Protein AF-A0A7V4G9Z2-F1 (afdb_monomer_lite)

Foldseek 3Di:
DDDDPVLVVVLVVVLVVLLVVLLVPADECCVVVHDDDDDPDQKDWPLVVQVDDDDDPDDDDDDDDDRDRDTDIDGDDDDDDDDDDDPVCSVVVVSVVCSVVSSVVSNCVNHPPD

Structure (mmCIF, N/CA/C/O backbone):
data_AF-A0A7V4G9Z2-F1
#
_entry.id   AF-A0A7V4G9Z2-F1
#
loop_
_atom_site.group_PDB
_atom_site.id
_atom_site.type_symbol
_atom_site.label_atom_id
_atom_site.label_alt_id
_atom_site.label_comp_id
_atom_site.label_asym_id
_atom_site.label_entity_id
_atom_site.label_seq_id
_atom_site.pdbx_PDB_ins_code
_atom_site.Cartn_x
_atom_site.Cartn_y
_atom_site.Cartn_z
_atom_site.occupancy
_atom_site.B_iso_or_equiv
_atom_site.auth_seq_id
_atom_site.auth_comp_id
_atom_site.auth_asym_id
_atom_site.auth_atom_id
_atom_site.pdbx_PDB_model_num
ATOM 1 N N . MET A 1 1 ? -19.584 -0.500 24.344 1.00 76.62 1 MET A N 1
ATOM 2 C CA . MET A 1 1 ? -18.905 0.794 24.124 1.00 76.62 1 MET A CA 1
ATOM 3 C C . MET A 1 1 ? -19.900 1.870 23.669 1.00 76.62 1 MET A C 1
ATOM 5 O O . MET A 1 1 ? -20.828 1.558 22.927 1.00 76.62 1 MET A O 1
ATOM 9 N N . ILE A 1 2 ? -19.740 3.131 24.101 1.00 83.19 2 ILE A N 1
ATOM 10 C CA . ILE A 1 2 ? -20.503 4.264 23.537 1.00 83.19 2 ILE A CA 1
ATOM 11 C C . ILE A 1 2 ? -19.888 4.624 22.183 1.00 83.19 2 ILE A C 1
ATOM 13 O O . ILE A 1 2 ? -18.708 4.955 22.115 1.00 83.19 2 ILE A O 1
ATOM 17 N N . ILE A 1 3 ? -20.690 4.596 21.119 1.00 85.75 3 ILE A N 1
ATOM 18 C CA . ILE A 1 3 ? -20.240 5.011 19.788 1.00 85.75 3 ILE A CA 1
ATOM 19 C C . ILE A 1 3 ? -20.247 6.538 19.738 1.00 85.75 3 ILE A C 1
ATOM 21 O O . ILE A 1 3 ? -21.305 7.166 19.714 1.00 85.75 3 ILE A O 1
ATOM 25 N N . ASN A 1 4 ? -19.058 7.130 19.753 1.00 91.12 4 ASN A N 1
ATOM 26 C CA . ASN A 1 4 ? -18.842 8.562 19.603 1.00 91.12 4 ASN A CA 1
ATOM 27 C C . ASN A 1 4 ? -17.624 8.810 18.696 1.00 91.12 4 ASN A C 1
ATOM 29 O O . ASN A 1 4 ? -16.910 7.877 18.331 1.00 91.12 4 ASN A O 1
ATOM 33 N N . ALA A 1 5 ? -17.393 10.070 18.325 1.00 90.69 5 ALA A N 1
ATOM 34 C CA . ALA A 1 5 ? -16.311 10.427 17.409 1.00 90.69 5 ALA A CA 1
ATOM 35 C C . ALA A 1 5 ? -14.915 10.037 17.933 1.00 90.69 5 ALA A C 1
ATOM 37 O O . ALA A 1 5 ? -14.074 9.623 17.143 1.00 90.69 5 ALA A O 1
ATOM 38 N N . ALA A 1 6 ? -14.682 10.127 19.247 1.00 91.75 6 ALA A N 1
ATOM 39 C CA . ALA A 1 6 ? -13.404 9.747 19.849 1.00 91.75 6 ALA A CA 1
ATOM 40 C C . ALA A 1 6 ? -13.170 8.232 19.752 1.00 91.75 6 ALA A C 1
ATOM 42 O O . ALA A 1 6 ? -12.141 7.799 19.253 1.00 91.75 6 ALA A O 1
ATOM 43 N N . ALA A 1 7 ? -14.171 7.428 20.113 1.00 88.75 7 ALA A N 1
ATOM 44 C CA . ALA A 1 7 ? -14.082 5.975 20.066 1.00 88.75 7 ALA A CA 1
ATOM 45 C C . ALA A 1 7 ? -13.890 5.440 18.634 1.00 88.75 7 ALA A C 1
ATOM 47 O O . ALA A 1 7 ? -13.144 4.489 18.422 1.00 88.75 7 ALA A O 1
ATOM 48 N N . LEU A 1 8 ? -14.523 6.067 17.635 1.00 90.06 8 LEU A N 1
ATOM 49 C CA . LEU A 1 8 ? -14.298 5.724 16.227 1.00 90.06 8 LEU A CA 1
ATOM 50 C C . LEU A 1 8 ? -12.879 6.086 15.761 1.00 90.06 8 LEU A C 1
ATOM 52 O O . LEU A 1 8 ? -12.284 5.332 14.993 1.00 90.0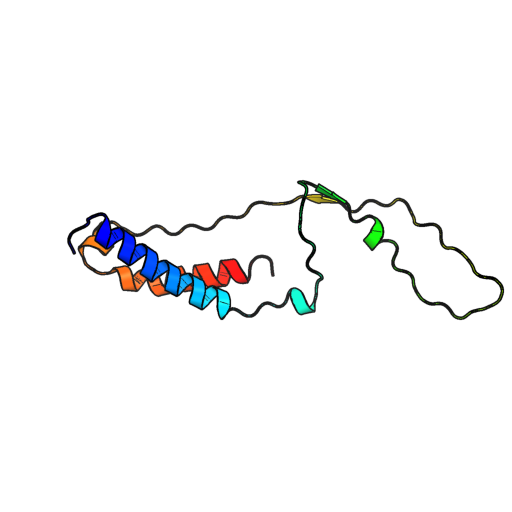6 8 LEU A O 1
ATOM 56 N N . ALA A 1 9 ? -12.327 7.210 16.229 1.00 92.00 9 ALA A N 1
ATOM 57 C CA . ALA A 1 9 ? -10.951 7.592 15.924 1.00 92.00 9 ALA A CA 1
ATOM 58 C C . ALA A 1 9 ? -9.942 6.613 16.545 1.00 92.00 9 ALA A C 1
ATOM 60 O O . ALA A 1 9 ? -9.007 6.196 15.864 1.00 92.00 9 ALA A O 1
ATOM 61 N N . ASP A 1 10 ? -10.163 6.190 17.790 1.00 91.44 10 ASP A N 1
ATOM 62 C CA . ASP A 1 10 ? -9.299 5.223 18.474 1.00 91.44 10 ASP A CA 1
ATOM 63 C C . ASP A 1 10 ? -9.317 3.856 17.774 1.00 91.44 10 ASP A C 1
ATOM 65 O O . ASP A 1 10 ? -8.261 3.267 17.535 1.00 91.44 10 ASP A O 1
ATOM 69 N N . ILE A 1 11 ? -10.501 3.383 17.363 1.00 90.62 11 ILE A N 1
ATOM 70 C CA . ILE A 1 11 ? -10.644 2.157 16.562 1.00 90.62 11 ILE A CA 1
ATOM 71 C C . ILE A 1 11 ? -9.885 2.279 15.241 1.00 90.62 11 ILE A C 1
ATOM 73 O O . ILE A 1 11 ? -9.141 1.370 14.878 1.00 90.62 11 ILE A O 1
ATOM 77 N N . TYR A 1 12 ? -10.041 3.399 14.532 1.00 91.38 12 TYR A N 1
ATOM 78 C CA . TYR A 1 12 ? -9.336 3.630 13.274 1.00 91.38 12 TYR A CA 1
ATOM 79 C C . TYR A 1 12 ? -7.817 3.591 13.463 1.00 91.38 12 TYR A C 1
ATOM 81 O O . TYR A 1 12 ? -7.123 2.925 12.699 1.00 91.38 12 TYR A O 1
ATOM 89 N N . VAL A 1 13 ? -7.294 4.255 14.498 1.00 94.31 13 VAL A N 1
ATOM 90 C CA . VAL A 1 13 ? -5.862 4.218 14.820 1.00 94.31 13 VAL A CA 1
ATOM 91 C C . VAL A 1 13 ? -5.421 2.787 15.125 1.00 94.31 13 VAL A C 1
ATOM 93 O O . VAL A 1 13 ? -4.422 2.338 14.566 1.00 94.31 13 VAL A O 1
ATOM 96 N N . GLY A 1 14 ? -6.184 2.046 15.933 1.00 92.38 14 GLY A N 1
ATOM 97 C CA . GLY A 1 14 ? -5.903 0.647 16.256 1.00 92.38 14 GLY A CA 1
ATOM 98 C C . GLY A 1 14 ? -5.827 -0.241 15.012 1.00 92.38 14 GLY A C 1
ATOM 99 O O . GLY A 1 14 ? -4.809 -0.892 14.772 1.00 92.38 14 GLY A O 1
ATOM 100 N N . LEU A 1 15 ? -6.852 -0.216 14.161 1.00 92.44 15 LEU A N 1
ATOM 101 C CA . LEU A 1 15 ? -6.864 -1.002 12.924 1.00 92.44 15 LEU A CA 1
ATOM 102 C C . LEU A 1 15 ? -5.755 -0.559 11.959 1.00 92.44 15 LEU A C 1
ATOM 104 O O . LEU A 1 15 ? -5.078 -1.403 11.378 1.00 92.44 15 LEU A O 1
ATOM 108 N N . ASN A 1 16 ? -5.485 0.743 11.850 1.00 93.88 16 ASN A N 1
ATOM 109 C CA . ASN A 1 16 ? -4.396 1.255 11.021 1.00 93.88 16 ASN A CA 1
ATOM 110 C C . ASN A 1 16 ? -3.019 0.780 11.518 1.00 93.88 16 ASN A C 1
ATOM 112 O O . ASN A 1 16 ? -2.137 0.490 10.711 1.00 93.88 16 ASN A O 1
ATOM 116 N N . THR A 1 17 ? -2.807 0.657 12.832 1.00 95.69 17 THR A N 1
ATOM 117 C CA . THR A 1 17 ? -1.552 0.084 13.351 1.00 95.69 17 THR A CA 1
ATOM 118 C C . THR A 1 17 ? -1.392 -1.387 12.982 1.00 95.69 17 THR A C 1
ATOM 120 O O . THR A 1 17 ? -0.308 -1.775 12.554 1.00 95.69 17 THR A O 1
ATOM 123 N N . VAL A 1 18 ? -2.467 -2.181 13.061 1.00 94.50 18 VAL A N 1
ATOM 124 C CA . VAL A 1 18 ? -2.463 -3.590 12.635 1.00 94.50 18 VAL A CA 1
ATOM 125 C C . VAL A 1 18 ? -2.166 -3.704 11.138 1.00 94.50 18 VAL A C 1
ATOM 127 O O . VAL A 1 18 ? -1.290 -4.473 10.750 1.00 94.50 18 VAL A O 1
ATOM 130 N N . PHE A 1 19 ? -2.823 -2.885 10.311 1.00 95.56 19 PHE A N 1
ATOM 131 C CA . PHE A 1 19 ? -2.597 -2.843 8.864 1.00 95.56 19 PHE A CA 1
ATOM 132 C C . PHE A 1 19 ? -1.132 -2.545 8.523 1.00 95.56 19 PHE A C 1
ATOM 134 O O . PHE A 1 19 ? -0.501 -3.289 7.778 1.00 95.56 19 PHE A O 1
ATOM 141 N N . ASN A 1 20 ? -0.570 -1.472 9.090 1.00 95.62 20 ASN A N 1
A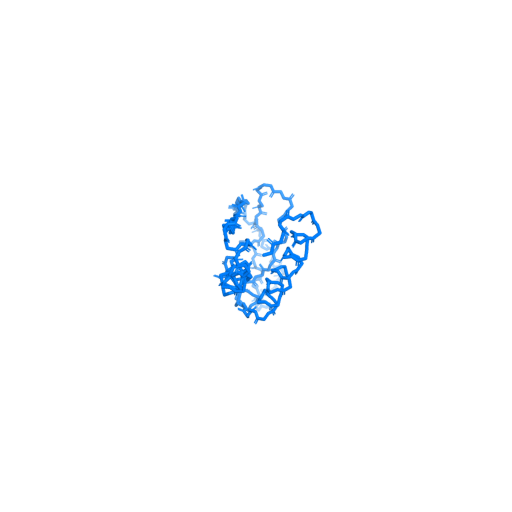TOM 142 C CA . ASN A 1 20 ? 0.806 -1.069 8.792 1.00 95.62 20 ASN A CA 1
ATOM 143 C C . ASN A 1 20 ? 1.831 -2.091 9.292 1.00 95.62 20 ASN A C 1
ATOM 145 O O . ASN A 1 20 ? 2.861 -2.278 8.646 1.00 95.62 20 ASN A O 1
ATOM 149 N N . ALA A 1 21 ? 1.562 -2.751 10.422 1.00 95.94 21 ALA A N 1
ATOM 150 C CA . ALA A 1 21 ? 2.431 -3.800 10.939 1.00 95.94 21 ALA A CA 1
ATOM 151 C C . ALA A 1 21 ? 2.483 -4.999 9.979 1.00 95.94 21 ALA A C 1
ATOM 153 O O . ALA A 1 21 ? 3.574 -5.454 9.639 1.00 95.94 21 ALA A O 1
ATOM 154 N N . ALA A 1 22 ? 1.324 -5.454 9.495 1.00 94.44 22 ALA A N 1
ATOM 155 C CA . ALA A 1 22 ? 1.236 -6.528 8.510 1.00 94.44 22 ALA A CA 1
ATOM 156 C C . ALA A 1 22 ? 1.915 -6.135 7.188 1.00 94.44 22 ALA A C 1
ATOM 158 O O . ALA A 1 22 ? 2.820 -6.827 6.734 1.00 94.44 22 ALA A O 1
ATOM 159 N N . PHE A 1 23 ? 1.591 -4.956 6.648 1.00 95.12 23 PHE A N 1
ATOM 160 C CA . PHE A 1 23 ? 2.168 -4.439 5.402 1.00 95.12 23 PHE A CA 1
ATOM 161 C C . PHE A 1 23 ? 3.705 -4.373 5.420 1.00 95.12 23 PHE A C 1
ATOM 163 O O . PHE A 1 23 ? 4.358 -4.618 4.407 1.00 95.12 23 PHE A O 1
ATOM 170 N N . GLN A 1 24 ? 4.307 -4.016 6.558 1.00 94.81 24 GLN A N 1
ATOM 171 C CA . GLN A 1 24 ? 5.766 -3.962 6.697 1.00 94.81 24 GLN A CA 1
ATOM 172 C C . GLN A 1 24 ? 6.405 -5.344 6.861 1.00 94.81 24 GLN A C 1
ATOM 174 O O . GLN A 1 24 ? 7.552 -5.525 6.455 1.00 94.81 24 GLN A O 1
ATOM 179 N N . ALA A 1 25 ? 5.691 -6.293 7.469 1.00 94.62 25 ALA A N 1
ATOM 180 C CA . ALA A 1 25 ? 6.181 -7.645 7.711 1.00 94.62 25 ALA A CA 1
ATOM 181 C C . ALA A 1 25 ? 6.100 -8.545 6.467 1.00 94.62 25 ALA A C 1
ATOM 183 O O . ALA A 1 25 ? 6.845 -9.519 6.378 1.00 94.62 25 ALA A O 1
ATOM 184 N N . THR A 1 26 ? 5.218 -8.238 5.513 1.00 93.56 26 THR A N 1
ATOM 185 C CA . THR A 1 26 ? 5.040 -9.038 4.297 1.00 93.56 26 THR A CA 1
ATOM 186 C C . THR A 1 26 ? 6.244 -8.923 3.362 1.00 93.56 26 THR A C 1
ATOM 188 O O . THR A 1 26 ? 6.564 -7.855 2.827 1.00 93.56 26 THR A O 1
ATOM 191 N N . GLU A 1 27 ? 6.901 -10.059 3.138 1.00 91.31 27 GLU A N 1
ATOM 192 C CA . GLU A 1 27 ? 7.967 -10.198 2.151 1.00 91.31 27 GLU A CA 1
ATOM 193 C C . GLU A 1 27 ? 7.392 -10.286 0.733 1.00 91.31 27 GLU A C 1
ATOM 195 O O . GLU A 1 27 ? 6.376 -10.936 0.503 1.00 91.31 27 GLU A O 1
ATOM 200 N N . VAL A 1 28 ? 8.076 -9.652 -0.221 1.00 91.69 28 VAL A N 1
ATOM 201 C CA . VAL A 1 28 ? 7.695 -9.642 -1.640 1.00 91.69 28 VAL A CA 1
ATOM 202 C C . VAL A 1 28 ? 8.856 -10.048 -2.536 1.00 91.69 28 VAL A C 1
ATOM 204 O O . VAL A 1 28 ? 10.030 -9.818 -2.223 1.00 91.69 28 VAL A O 1
ATOM 207 N N . TRP A 1 29 ? 8.518 -10.618 -3.681 1.00 88.88 29 TRP A N 1
ATOM 208 C CA . TRP A 1 29 ? 9.436 -11.235 -4.627 1.00 88.88 29 TRP A CA 1
ATOM 209 C C . TRP A 1 29 ? 9.730 -10.356 -5.843 1.00 88.88 29 TRP A C 1
ATOM 211 O O . TRP A 1 29 ? 10.812 -10.472 -6.420 1.00 88.88 29 TRP A O 1
ATOM 221 N N . HIS A 1 30 ? 8.854 -9.417 -6.201 1.00 86.69 30 HIS A N 1
ATOM 222 C CA . HIS A 1 30 ? 8.980 -8.539 -7.361 1.00 86.69 30 HIS A CA 1
ATOM 223 C C . HIS A 1 30 ? 10.312 -7.786 -7.394 1.00 86.69 30 HIS A C 1
ATOM 225 O O . HIS A 1 30 ? 10.850 -7.663 -8.491 1.00 86.69 30 HIS A O 1
ATOM 231 N N . PRO A 1 31 ? 10.930 -7.338 -6.275 1.00 85.44 31 PRO A N 1
ATOM 232 C CA . PRO A 1 31 ? 12.232 -6.676 -6.338 1.00 85.44 31 PRO A CA 1
ATOM 233 C C . PRO A 1 31 ? 13.371 -7.618 -6.753 1.00 85.44 31 PRO A C 1
ATOM 235 O O . PRO A 1 31 ? 14.430 -7.149 -7.164 1.00 85.44 31 PRO A O 1
ATOM 238 N N . GLN A 1 32 ? 13.177 -8.934 -6.621 1.00 86.56 32 GLN A N 1
ATOM 239 C CA . GLN A 1 32 ? 14.161 -9.953 -6.987 1.00 86.56 32 GLN A CA 1
ATOM 240 C C . GLN A 1 32 ? 14.051 -10.354 -8.464 1.00 86.56 32 GLN A C 1
ATOM 242 O O . GLN A 1 32 ? 15.061 -10.692 -9.080 1.00 86.56 32 GLN A O 1
ATOM 247 N N . VAL A 1 33 ? 12.842 -10.318 -9.039 1.00 86.44 33 VAL A N 1
ATOM 248 C CA . VAL A 1 33 ? 12.569 -10.804 -10.407 1.00 86.44 33 VAL A CA 1
ATOM 249 C C . VAL A 1 33 ? 12.279 -9.694 -11.418 1.00 86.44 33 VAL A C 1
ATOM 251 O O . VAL A 1 33 ? 12.402 -9.915 -12.623 1.00 86.44 33 VAL A O 1
ATOM 254 N N . ALA A 1 34 ? 11.909 -8.498 -10.957 1.00 84.56 34 ALA A N 1
ATOM 255 C CA . ALA A 1 34 ? 11.463 -7.395 -11.794 1.00 84.56 34 ALA A CA 1
ATOM 256 C C . ALA A 1 34 ? 12.023 -6.042 -11.326 1.00 84.56 34 ALA A C 1
ATOM 258 O O . ALA A 1 34 ? 12.358 -5.822 -10.165 1.00 84.56 34 ALA A O 1
ATOM 259 N N . MET A 1 35 ? 12.109 -5.095 -12.262 1.00 82.50 35 MET A N 1
ATOM 260 C CA . MET A 1 35 ? 12.445 -3.705 -11.951 1.00 82.50 35 MET A CA 1
ATOM 261 C C . MET A 1 35 ? 11.177 -2.890 -11.688 1.00 82.50 35 MET A C 1
ATOM 263 O O . MET A 1 35 ? 10.228 -2.932 -12.471 1.00 82.50 35 MET A O 1
ATOM 267 N N . THR A 1 36 ? 11.179 -2.091 -10.623 1.00 82.56 36 THR A N 1
ATOM 268 C CA . THR A 1 36 ? 10.081 -1.164 -10.328 1.00 82.56 36 THR A CA 1
ATOM 269 C C . THR A 1 36 ? 10.273 0.135 -11.104 1.00 82.56 36 THR A C 1
ATOM 271 O O . THR A 1 36 ? 11.260 0.843 -10.905 1.00 82.56 36 THR A O 1
ATOM 274 N N . VAL A 1 37 ? 9.314 0.484 -11.966 1.00 80.19 37 VAL A N 1
ATOM 275 C CA . VAL A 1 37 ? 9.296 1.771 -12.678 1.00 80.19 37 VAL A CA 1
ATOM 276 C C . VAL A 1 37 ? 8.089 2.586 -12.214 1.00 80.19 37 VAL A C 1
ATOM 278 O O . VAL A 1 37 ? 6.962 2.114 -12.360 1.00 80.19 37 VAL A O 1
ATOM 281 N N . PRO A 1 38 ? 8.278 3.810 -11.685 1.00 80.94 38 PRO A N 1
ATOM 282 C CA . PRO A 1 38 ? 7.161 4.634 -11.245 1.00 80.94 38 PRO A CA 1
ATOM 283 C C . PRO A 1 38 ? 6.314 5.075 -12.445 1.00 80.94 38 PRO A C 1
ATOM 285 O O . PRO A 1 38 ? 6.814 5.728 -13.367 1.00 80.94 38 PRO A O 1
ATOM 288 N N . ALA A 1 39 ? 5.024 4.746 -12.424 1.00 76.50 39 ALA A N 1
ATOM 289 C CA . ALA A 1 39 ? 4.075 5.207 -13.429 1.00 76.50 39 ALA A CA 1
ATOM 290 C C . ALA A 1 39 ? 3.748 6.693 -13.202 1.00 76.50 39 ALA A C 1
ATOM 292 O O . ALA A 1 39 ? 3.289 7.079 -12.130 1.00 76.50 39 ALA A O 1
ATOM 293 N N . LYS A 1 40 ? 3.998 7.540 -14.209 1.00 78.00 40 LYS A N 1
ATOM 294 C CA . LYS A 1 40 ? 3.657 8.982 -14.182 1.00 78.00 40 LYS A CA 1
ATOM 295 C C . LYS A 1 40 ? 2.527 9.354 -15.140 1.00 78.00 40 LYS A C 1
ATOM 297 O O . LYS A 1 40 ? 1.972 10.443 -15.045 1.00 78.00 40 LYS A O 1
ATOM 302 N N . THR A 1 41 ? 2.205 8.472 -16.077 1.00 80.25 41 THR A N 1
ATOM 303 C CA . THR A 1 41 ? 1.193 8.685 -17.113 1.00 80.25 41 THR A CA 1
ATOM 304 C C . THR A 1 41 ? 0.276 7.472 -17.204 1.00 80.25 41 THR A C 1
ATOM 306 O O . THR A 1 41 ? 0.654 6.367 -16.827 1.00 80.25 41 THR A O 1
ATOM 309 N N . ARG A 1 42 ? -0.943 7.669 -17.728 1.00 76.94 42 ARG A N 1
ATOM 310 C CA . ARG A 1 42 ? -1.943 6.600 -17.930 1.00 76.94 42 ARG A CA 1
ATOM 311 C C . ARG A 1 42 ? -1.423 5.453 -18.801 1.00 76.94 42 ARG A C 1
ATOM 313 O O . ARG A 1 42 ? -1.842 4.311 -18.647 1.00 76.94 42 ARG A O 1
ATOM 320 N N . ILE A 1 43 ? -0.552 5.786 -19.748 1.00 77.81 43 ILE A N 1
ATOM 321 C CA . ILE A 1 43 ? 0.117 4.842 -20.634 1.00 77.81 43 ILE A CA 1
ATOM 322 C C . ILE A 1 43 ? 1.610 5.089 -20.487 1.00 77.81 43 ILE A C 1
ATOM 324 O O . ILE A 1 43 ? 2.065 6.227 -20.623 1.00 77.81 43 ILE A O 1
ATOM 328 N N . MET A 1 44 ? 2.350 4.028 -20.207 1.00 76.50 44 MET A N 1
ATOM 329 C CA . MET A 1 44 ? 3.803 4.028 -20.135 1.00 76.50 44 MET A CA 1
ATOM 330 C C . MET A 1 44 ? 4.331 3.290 -21.369 1.00 76.50 44 MET A C 1
ATOM 332 O O . MET A 1 44 ? 4.018 2.115 -21.558 1.00 76.50 44 MET A O 1
ATOM 336 N N . ASP A 1 45 ? 5.082 3.983 -22.230 1.00 74.81 45 ASP A N 1
ATOM 337 C CA . ASP A 1 45 ? 5.714 3.390 -23.416 1.00 74.81 45 ASP A CA 1
ATOM 338 C C . ASP A 1 45 ? 7.164 2.999 -23.098 1.00 74.81 45 ASP A C 1
ATOM 340 O O . ASP A 1 45 ? 8.008 3.844 -22.794 1.00 74.81 45 ASP A O 1
ATOM 344 N N . TYR A 1 46 ? 7.447 1.703 -23.164 1.00 72.00 46 TYR A N 1
ATOM 345 C CA . TYR A 1 46 ? 8.725 1.082 -22.832 1.00 72.00 46 TYR A CA 1
ATOM 346 C C . TYR A 1 46 ? 9.476 0.624 -24.080 1.00 72.00 46 TYR A C 1
ATOM 348 O O . TYR A 1 46 ? 9.993 -0.492 -24.147 1.00 72.00 46 TYR A O 1
ATOM 356 N N . LYS A 1 47 ? 9.581 1.504 -25.074 1.00 69.62 47 LYS A N 1
ATOM 357 C CA . LYS A 1 47 ? 10.372 1.273 -26.291 1.00 69.62 47 LYS A CA 1
ATOM 358 C C . LYS A 1 47 ? 11.798 0.754 -26.015 1.00 69.62 47 LYS A C 1
ATOM 360 O O . LYS A 1 47 ? 12.295 -0.088 -26.752 1.00 69.62 47 LYS A O 1
ATOM 365 N N . PHE A 1 48 ? 12.426 1.183 -24.915 1.00 68.56 48 PHE A N 1
ATOM 366 C CA . PHE A 1 48 ? 13.787 0.773 -24.541 1.00 68.56 48 PHE A CA 1
ATOM 367 C C . PHE A 1 48 ? 13.931 -0.713 -24.161 1.00 68.56 48 PHE A C 1
ATOM 369 O O . PHE A 1 48 ? 15.036 -1.244 -24.247 1.00 68.56 48 PHE A O 1
ATOM 376 N N . MET A 1 49 ? 12.856 -1.406 -23.754 1.00 69.06 49 MET A N 1
ATOM 377 C CA . MET A 1 49 ? 12.934 -2.824 -23.357 1.00 69.06 49 MET A CA 1
ATOM 378 C C . MET A 1 49 ? 13.244 -3.763 -24.530 1.00 69.06 49 MET A C 1
ATOM 380 O O . MET A 1 49 ? 13.580 -4.925 -24.328 1.00 69.06 49 MET A O 1
ATOM 384 N N . LEU A 1 50 ? 13.138 -3.283 -25.766 1.00 64.44 50 LEU A N 1
ATOM 385 C CA . LEU A 1 50 ? 13.427 -4.079 -26.959 1.00 64.44 50 LEU A CA 1
ATOM 386 C C . LEU A 1 50 ? 14.850 -3.854 -27.484 1.00 64.44 50 LEU A C 1
ATOM 388 O O . LEU A 1 50 ? 15.274 -4.533 -28.416 1.00 64.44 50 LEU A O 1
ATOM 392 N N . ASP A 1 51 ? 15.598 -2.959 -26.839 1.0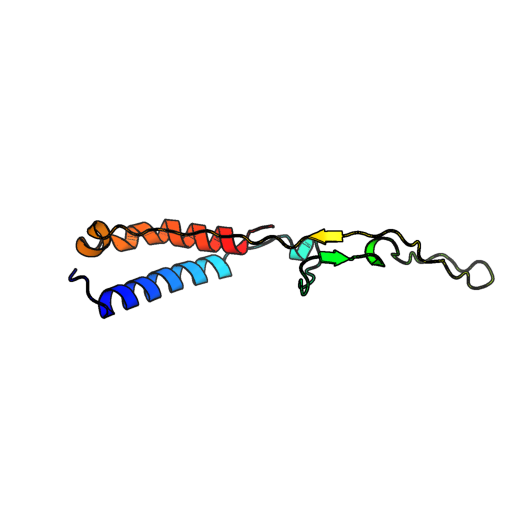0 69.81 51 ASP A N 1
ATOM 393 C CA . ASP A 1 51 ? 16.869 -2.428 -27.317 1.00 69.81 51 ASP A CA 1
ATOM 394 C C . ASP A 1 51 ? 18.044 -2.727 -26.360 1.00 69.81 51 ASP A C 1
ATOM 396 O O . ASP A 1 51 ? 19.009 -1.964 -26.274 1.00 69.81 51 ASP A O 1
ATOM 400 N N . PHE A 1 52 ? 17.998 -3.846 -25.627 1.00 66.06 52 PHE A N 1
ATOM 401 C CA . PHE A 1 52 ? 19.079 -4.215 -24.709 1.00 66.06 52 PHE A CA 1
ATOM 402 C C . PHE A 1 52 ? 20.417 -4.419 -25.455 1.00 66.06 52 PHE A C 1
ATOM 404 O O . PHE A 1 52 ? 20.523 -5.287 -26.332 1.00 66.06 52 PHE A O 1
ATOM 411 N N . PRO A 1 53 ? 21.471 -3.650 -25.121 1.00 69.62 53 PRO A N 1
ATOM 412 C CA . PRO A 1 53 ? 22.762 -3.778 -25.778 1.00 69.62 53 PRO A CA 1
ATOM 413 C C . PRO A 1 53 ? 23.475 -5.041 -25.286 1.00 69.62 53 PRO A C 1
ATOM 415 O O . PRO A 1 53 ? 23.924 -5.119 -24.147 1.00 69.62 53 PRO A O 1
ATOM 418 N N . MET A 1 54 ? 23.618 -6.036 -26.160 1.00 71.00 54 MET A N 1
ATOM 419 C CA . MET A 1 54 ? 24.505 -7.173 -25.903 1.00 71.00 54 MET A CA 1
ATOM 420 C C . MET A 1 54 ? 25.946 -6.797 -26.252 1.00 71.00 54 MET A C 1
ATOM 422 O O . MET A 1 54 ? 26.210 -6.272 -27.339 1.00 71.00 54 MET A O 1
ATOM 426 N N . VAL A 1 55 ? 26.877 -7.090 -25.342 1.00 75.25 55 VAL A N 1
ATOM 427 C CA . VAL A 1 55 ? 28.314 -6.966 -25.604 1.00 75.25 55 VAL A CA 1
ATOM 428 C C . VAL A 1 55 ? 28.710 -8.043 -26.609 1.00 75.25 55 VAL A C 1
ATOM 430 O O . VAL A 1 55 ? 28.355 -9.210 -26.458 1.00 75.25 55 VAL A O 1
ATOM 433 N N . ARG A 1 56 ? 29.440 -7.643 -27.646 1.00 76.00 56 ARG A N 1
ATOM 434 C CA . ARG A 1 56 ? 30.051 -8.552 -28.616 1.00 76.00 56 ARG A CA 1
ATOM 435 C C . ARG A 1 56 ? 31.558 -8.363 -28.586 1.00 76.00 56 ARG A C 1
ATOM 437 O O . ARG A 1 56 ? 32.026 -7.256 -28.316 1.00 76.00 56 ARG A O 1
ATOM 444 N N . GLU A 1 57 ? 32.292 -9.416 -28.912 1.00 77.31 57 GLU A N 1
ATOM 445 C CA . GLU A 1 57 ? 33.728 -9.310 -29.137 1.00 77.31 57 GLU A CA 1
ATOM 446 C C . GLU A 1 57 ? 34.023 -8.326 -30.279 1.00 77.31 57 GLU A C 1
ATOM 448 O O . GLU A 1 57 ? 33.273 -8.215 -31.260 1.00 77.31 57 GLU A O 1
ATOM 453 N N . TRP A 1 58 ? 35.099 -7.560 -30.119 1.00 83.50 58 TRP A N 1
ATOM 454 C CA . TRP A 1 58 ? 35.471 -6.520 -31.063 1.00 83.50 58 TRP A CA 1
ATOM 455 C C . TRP A 1 58 ? 36.206 -7.141 -32.256 1.00 83.50 58 TRP A C 1
ATOM 457 O O . TRP A 1 58 ? 37.409 -7.371 -32.217 1.00 83.50 58 TRP A O 1
ATOM 467 N N . LEU A 1 59 ? 35.466 -7.417 -33.328 1.00 80.75 59 LEU A N 1
ATOM 468 C CA . LEU A 1 59 ? 36.013 -7.857 -34.612 1.00 80.75 59 LEU A CA 1
ATOM 469 C C . LEU A 1 59 ? 35.891 -6.701 -35.619 1.00 80.75 59 LEU A C 1
ATOM 471 O O . LEU A 1 59 ? 34.850 -6.537 -36.256 1.00 80.75 59 LEU A O 1
ATOM 475 N N . GLY A 1 60 ? 36.930 -5.865 -35.717 1.00 82.81 60 GLY A N 1
ATOM 476 C CA . GLY A 1 60 ? 36.978 -4.705 -36.621 1.00 82.81 60 GLY A CA 1
ATOM 477 C C . GLY A 1 60 ? 36.297 -3.438 -36.079 1.00 82.81 60 GLY A C 1
ATOM 478 O O . GLY A 1 60 ? 36.229 -3.221 -34.870 1.00 82.81 60 GLY A O 1
ATOM 479 N N . ASP A 1 61 ? 35.808 -2.578 -36.977 1.00 80.31 61 ASP A N 1
ATOM 480 C CA . ASP A 1 61 ? 35.245 -1.268 -36.625 1.00 80.31 61 ASP A CA 1
ATOM 481 C C . ASP A 1 61 ? 33.966 -1.350 -35.769 1.00 80.31 61 ASP A C 1
ATOM 483 O O . ASP A 1 61 ? 33.220 -2.339 -35.747 1.00 80.31 61 ASP A O 1
ATOM 487 N N . ARG A 1 62 ? 33.687 -0.267 -35.031 1.00 79.25 62 ARG A N 1
ATOM 488 C CA . ARG A 1 62 ? 32.503 -0.159 -34.169 1.00 79.25 62 ARG A CA 1
ATOM 489 C C . ARG A 1 62 ? 31.228 -0.194 -35.015 1.00 79.25 62 ARG A C 1
ATOM 491 O O . ARG A 1 62 ? 30.963 0.721 -35.786 1.00 79.25 62 ARG A O 1
ATOM 498 N N . VAL A 1 63 ? 30.382 -1.200 -34.795 1.00 74.06 63 VAL A N 1
ATOM 499 C CA . VAL A 1 63 ? 29.047 -1.261 -35.409 1.00 74.06 63 VAL A CA 1
ATOM 500 C C . VAL A 1 63 ? 28.023 -0.652 -34.460 1.00 74.06 63 VAL A C 1
ATOM 502 O O . VAL A 1 63 ? 27.869 -1.100 -33.323 1.00 74.06 63 VAL A O 1
ATOM 505 N N . VAL A 1 64 ? 27.310 0.363 -34.943 1.00 72.31 64 VAL A N 1
ATOM 506 C CA . VAL A 1 64 ? 26.166 0.965 -34.251 1.00 72.31 64 VAL A CA 1
ATOM 507 C C . VAL A 1 64 ? 24.911 0.174 -34.618 1.00 72.31 64 VAL A C 1
ATOM 509 O O . VAL A 1 64 ? 24.584 0.036 -35.795 1.00 72.31 64 VAL A O 1
ATOM 512 N N . ARG A 1 65 ? 24.205 -0.367 -33.620 1.00 65.88 65 ARG A N 1
ATOM 513 C CA . ARG A 1 65 ? 22.892 -0.993 -33.830 1.00 65.88 65 ARG A CA 1
ATOM 514 C C . ARG A 1 65 ? 21.814 0.087 -33.927 1.00 65.88 65 ARG A C 1
ATOM 516 O O . ARG A 1 65 ? 21.777 0.993 -33.100 1.00 65.88 65 ARG A O 1
ATOM 523 N N . SER A 1 66 ? 20.946 -0.022 -34.932 1.00 62.69 66 SER A N 1
ATOM 524 C CA . SER A 1 66 ? 19.742 0.807 -35.038 1.00 62.69 66 SER A CA 1
ATOM 525 C C . SER A 1 66 ? 18.679 0.275 -34.075 1.00 62.69 66 SER A C 1
ATOM 527 O O . SER A 1 66 ? 18.373 -0.917 -34.099 1.00 62.69 66 SER A O 1
ATOM 529 N N . LEU A 1 67 ? 18.165 1.155 -33.219 1.00 62.00 67 LEU A N 1
ATOM 530 C CA . LEU A 1 67 ? 17.105 0.873 -32.251 1.00 62.00 67 LEU A CA 1
ATOM 531 C C . LEU A 1 67 ? 15.787 0.680 -33.016 1.00 62.00 67 LEU A C 1
ATOM 533 O O . LEU A 1 67 ? 15.325 1.598 -33.703 1.00 62.00 67 LEU A O 1
ATOM 537 N N . ALA A 1 68 ? 15.203 -0.516 -32.964 1.00 59.84 68 ALA A N 1
ATOM 538 C CA . ALA A 1 68 ? 13.992 -0.809 -33.726 1.00 59.84 68 ALA A CA 1
ATOM 539 C C . ALA A 1 68 ? 12.775 -0.159 -33.049 1.00 59.84 68 ALA A C 1
ATOM 541 O O . ALA A 1 68 ? 12.575 -0.261 -31.846 1.00 59.84 68 ALA A O 1
ATOM 542 N N . GLY A 1 69 ? 11.917 0.497 -33.834 1.00 56.75 69 GLY A N 1
ATOM 543 C CA . GLY A 1 69 ? 10.767 1.276 -33.360 1.00 56.75 69 GLY A CA 1
ATOM 544 C C . GLY A 1 69 ? 9.582 0.482 -32.802 1.00 56.75 69 GLY A C 1
ATOM 545 O O . GLY A 1 69 ? 8.448 0.876 -33.046 1.00 56.75 69 GLY A O 1
ATOM 546 N N . LYS A 1 70 ? 9.799 -0.639 -32.117 1.00 60.25 70 LYS A N 1
ATOM 547 C CA . LYS A 1 70 ? 8.709 -1.418 -31.526 1.00 60.25 70 LYS A CA 1
ATOM 548 C C . LYS A 1 70 ? 8.258 -0.748 -30.220 1.00 60.25 70 LYS A C 1
ATOM 550 O O . LYS A 1 70 ? 9.085 -0.450 -29.365 1.00 60.25 70 LYS A O 1
ATOM 555 N N . SER A 1 71 ? 6.963 -0.477 -30.084 1.00 64.12 71 SER A N 1
ATOM 556 C CA . SER A 1 71 ? 6.373 0.077 -28.862 1.00 64.12 71 SER A CA 1
ATOM 557 C C . SER A 1 71 ? 5.935 -1.048 -27.927 1.00 64.12 71 SER A C 1
ATOM 559 O O . SER A 1 71 ? 5.401 -2.067 -28.368 1.00 64.12 71 SER A O 1
ATOM 561 N N . TYR A 1 72 ? 6.148 -0.862 -26.627 1.00 69.94 72 TYR A N 1
ATOM 562 C CA . TYR A 1 72 ? 5.588 -1.727 -25.590 1.00 69.94 72 TYR A CA 1
ATOM 563 C C . TYR A 1 72 ? 4.844 -0.835 -24.610 1.00 69.94 72 TYR A C 1
ATOM 565 O O . TYR A 1 72 ? 5.464 -0.100 -23.850 1.00 69.94 72 TYR A O 1
ATOM 573 N N . GLN A 1 73 ? 3.517 -0.846 -24.669 1.00 79.19 73 GLN A N 1
ATOM 574 C CA . GLN A 1 73 ? 2.691 0.056 -23.875 1.00 79.19 73 GLN A CA 1
ATOM 575 C C . GLN A 1 73 ? 2.028 -0.703 -22.733 1.00 79.19 73 GLN A C 1
ATOM 577 O O . GLN A 1 73 ? 1.314 -1.677 -22.961 1.00 79.19 73 GLN A O 1
ATOM 582 N N . ILE A 1 74 ? 2.239 -0.228 -21.508 1.00 80.94 74 ILE A N 1
ATOM 583 C CA . ILE A 1 74 ? 1.512 -0.693 -20.324 1.00 80.94 74 ILE A CA 1
ATOM 584 C C . ILE A 1 74 ? 0.506 0.389 -19.938 1.00 80.94 74 ILE A C 1
ATOM 586 O O . ILE A 1 74 ? 0.850 1.571 -19.881 1.00 80.94 74 ILE A O 1
ATOM 590 N N . THR A 1 75 ? -0.738 -0.014 -19.681 1.00 83.81 75 THR A N 1
ATOM 591 C CA . THR A 1 75 ? -1.782 0.880 -19.160 1.00 83.81 75 THR A CA 1
ATOM 592 C C . THR A 1 75 ? -1.852 0.744 -17.645 1.00 83.81 75 THR A C 1
ATOM 594 O O . THR A 1 75 ? -1.946 -0.375 -17.140 1.00 83.81 75 THR A O 1
ATOM 597 N N . THR A 1 76 ? -1.818 1.871 -16.937 1.00 85.38 76 THR A N 1
ATOM 598 C CA . THR A 1 76 ? -1.983 1.921 -15.479 1.00 85.38 76 THR 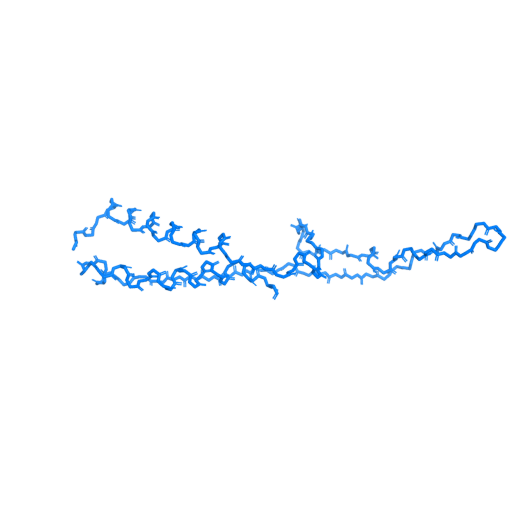A CA 1
ATOM 599 C C . THR A 1 76 ? -3.385 1.443 -15.095 1.00 85.38 76 THR A C 1
ATOM 601 O O . THR A 1 76 ? -4.357 1.782 -15.771 1.00 85.38 76 THR A O 1
ATOM 604 N N . LYS A 1 77 ? -3.481 0.643 -14.030 1.00 86.38 77 LYS A N 1
ATOM 605 C CA . LYS A 1 77 ? -4.739 0.137 -13.469 1.00 86.38 77 LYS A CA 1
ATOM 606 C C . LYS A 1 77 ? -4.848 0.569 -12.013 1.00 86.38 77 LYS A C 1
ATOM 608 O O . LYS A 1 77 ? -3.842 0.537 -11.306 1.00 86.38 77 LYS A O 1
ATOM 613 N N . ASP A 1 78 ? -6.057 0.929 -11.608 1.00 87.38 78 ASP A N 1
ATOM 614 C CA . ASP A 1 78 ? -6.388 1.266 -10.227 1.00 87.38 78 ASP A CA 1
ATOM 615 C C . ASP A 1 78 ? -6.907 0.013 -9.508 1.00 87.38 78 ASP A C 1
ATOM 617 O O . ASP A 1 78 ? -7.592 -0.815 -10.115 1.00 87.38 78 ASP A O 1
ATOM 621 N N . TRP A 1 79 ? -6.565 -0.125 -8.226 1.00 88.75 79 TRP A N 1
ATOM 622 C CA . TRP A 1 79 ? -6.907 -1.279 -7.394 1.00 88.75 79 TRP A CA 1
ATOM 623 C C . TRP A 1 79 ? -7.436 -0.798 -6.048 1.00 88.75 79 TRP A C 1
ATOM 625 O O . TRP A 1 79 ? -6.916 0.170 -5.491 1.00 88.75 79 TRP A O 1
ATOM 635 N N . GLU A 1 80 ? -8.449 -1.479 -5.519 1.00 90.94 80 GLU A N 1
ATOM 636 C CA . GLU A 1 80 ? -9.017 -1.175 -4.210 1.00 90.94 80 GLU A CA 1
ATOM 637 C C . GLU A 1 80 ? -9.370 -2.449 -3.445 1.00 90.94 80 GLU A C 1
ATOM 639 O O . GLU A 1 80 ? -9.775 -3.458 -4.024 1.00 90.94 80 GLU A O 1
ATOM 644 N N . ALA A 1 81 ? -9.240 -2.373 -2.125 1.00 90.69 81 ALA A N 1
ATOM 645 C CA . ALA A 1 81 ? -9.760 -3.351 -1.187 1.00 90.69 81 ALA A CA 1
ATOM 646 C C . ALA A 1 81 ? -10.262 -2.590 0.046 1.00 90.69 81 ALA A C 1
ATOM 648 O O . ALA A 1 81 ? -9.593 -1.681 0.537 1.00 90.69 81 ALA A O 1
ATOM 649 N N . THR A 1 82 ? -11.468 -2.910 0.511 1.00 90.88 82 THR A N 1
ATOM 650 C CA . THR A 1 82 ? -12.131 -2.210 1.623 1.00 90.88 82 THR A CA 1
ATOM 651 C C . THR A 1 82 ? -12.734 -3.224 2.585 1.00 90.88 82 THR A C 1
ATOM 653 O O . THR A 1 82 ? -13.250 -4.255 2.158 1.00 90.88 82 THR A O 1
ATOM 656 N N . ILE A 1 83 ? -12.673 -2.918 3.882 1.00 89.00 83 ILE A N 1
ATOM 657 C CA . ILE A 1 83 ? -13.281 -3.712 4.952 1.00 89.00 83 ILE A CA 1
ATOM 658 C C . ILE A 1 83 ? -14.355 -2.871 5.635 1.00 89.00 83 ILE A C 1
ATOM 660 O O . ILE A 1 83 ? -14.131 -1.706 5.964 1.00 89.00 83 ILE A O 1
ATOM 664 N N . GLU A 1 84 ? -15.506 -3.490 5.875 1.00 90.00 84 GLU A N 1
ATOM 665 C CA . GLU A 1 84 ? -16.578 -2.944 6.701 1.00 90.00 84 GLU A CA 1
ATOM 666 C C . GLU A 1 84 ? -16.493 -3.512 8.125 1.00 90.00 84 GLU A C 1
ATOM 668 O O . GLU A 1 84 ? -16.120 -4.669 8.317 1.00 90.00 84 GLU A O 1
ATOM 673 N N . VAL A 1 85 ? -16.851 -2.697 9.119 1.00 88.94 85 VAL A N 1
ATOM 674 C CA . VAL A 1 85 ? -16.979 -3.109 10.523 1.00 88.94 85 VAL A CA 1
ATOM 675 C C . VAL A 1 85 ? -18.410 -2.830 10.969 1.00 88.94 85 VAL A C 1
ATOM 677 O O . VAL A 1 85 ? -18.862 -1.684 10.895 1.00 88.94 85 VAL A O 1
ATOM 680 N N . ASP A 1 86 ? -19.118 -3.857 11.448 1.00 90.69 86 ASP A N 1
ATOM 681 C CA . ASP A 1 86 ? -20.505 -3.697 11.892 1.00 90.69 86 ASP A CA 1
ATOM 682 C C . ASP A 1 86 ? -20.574 -2.781 13.128 1.00 90.69 86 ASP A C 1
ATOM 684 O O . ASP A 1 86 ? -19.816 -2.892 14.098 1.00 90.69 86 ASP A O 1
ATOM 688 N N . ARG A 1 87 ? -21.550 -1.872 13.120 1.00 89.44 87 ARG A N 1
ATOM 689 C CA . ARG A 1 87 ? -21.883 -1.014 14.257 1.00 89.44 87 ARG A CA 1
ATOM 690 C C . ARG A 1 87 ? -22.152 -1.816 15.535 1.00 89.44 87 ARG A C 1
ATOM 692 O O . ARG A 1 87 ? -21.835 -1.334 16.623 1.00 89.44 87 ARG A O 1
ATOM 699 N N . ASN A 1 88 ? -22.788 -2.980 15.428 1.00 90.56 88 ASN A N 1
ATOM 700 C CA . ASN A 1 88 ? -23.091 -3.836 16.572 1.00 90.56 88 ASN A CA 1
ATOM 701 C C . ASN A 1 88 ? -21.810 -4.375 17.208 1.00 90.56 88 ASN A C 1
ATOM 703 O O . ASN A 1 88 ? -21.681 -4.299 18.425 1.00 90.56 88 ASN A O 1
ATOM 707 N N . ASP A 1 89 ? -20.822 -4.770 16.406 1.00 88.19 89 ASP A N 1
ATOM 708 C CA . ASP A 1 89 ? -19.531 -5.247 16.910 1.00 88.19 89 ASP A CA 1
ATOM 709 C C . ASP A 1 89 ? -18.747 -4.133 17.607 1.00 88.19 89 ASP A C 1
ATOM 711 O O . ASP A 1 89 ? -18.107 -4.355 18.633 1.00 88.19 89 ASP A O 1
ATOM 715 N N . ILE A 1 90 ? -18.858 -2.899 17.109 1.00 87.00 90 ILE A N 1
ATOM 716 C CA . ILE A 1 90 ? -18.306 -1.713 17.777 1.00 87.00 90 ILE A CA 1
ATOM 717 C C . ILE A 1 90 ? -19.017 -1.465 19.113 1.00 87.00 90 ILE A C 1
ATOM 719 O O . ILE A 1 90 ? -18.387 -1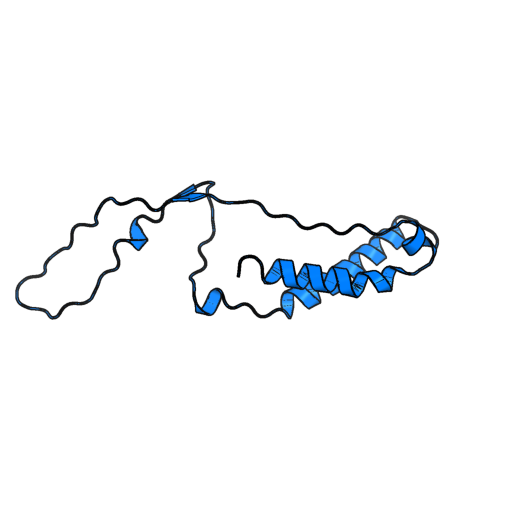.150 20.125 1.00 87.00 90 ILE A O 1
ATOM 723 N N . ARG A 1 91 ? -20.347 -1.593 19.145 1.00 87.44 91 ARG A N 1
ATOM 724 C CA . ARG A 1 91 ? -21.126 -1.418 20.377 1.00 87.44 91 ARG A CA 1
ATOM 725 C C . ARG A 1 91 ? -20.792 -2.498 21.406 1.00 87.44 91 ARG A C 1
ATOM 727 O O . ARG A 1 91 ? -20.723 -2.176 22.593 1.00 87.44 91 ARG A O 1
ATOM 734 N N . ASP A 1 92 ? -20.559 -3.723 20.959 1.00 87.88 92 ASP A N 1
ATOM 735 C CA . ASP A 1 92 ? -20.368 -4.903 21.803 1.00 87.88 92 ASP A CA 1
ATOM 736 C C . ASP A 1 92 ? -18.870 -5.189 22.085 1.00 87.88 92 ASP A C 1
ATOM 738 O O . ASP A 1 92 ? -18.525 -6.204 22.689 1.00 87.88 92 ASP A O 1
ATOM 742 N N . ASP A 1 93 ? -17.985 -4.250 21.713 1.00 83.81 93 ASP A N 1
ATOM 743 C CA . ASP A 1 93 ? -16.530 -4.268 21.957 1.00 83.81 93 ASP A CA 1
ATOM 744 C C . ASP A 1 93 ? -15.807 -5.481 21.336 1.00 83.81 93 ASP A C 1
ATOM 746 O O . ASP A 1 93 ? -14.852 -6.030 21.879 1.00 83.81 93 ASP A O 1
ATOM 750 N N . GLN A 1 94 ? -16.283 -5.914 20.167 1.00 85.88 94 GLN A N 1
ATOM 751 C CA . GLN A 1 94 ? -15.777 -7.071 19.420 1.00 85.88 94 GLN A CA 1
ATOM 752 C C . GLN A 1 94 ? -14.828 -6.684 18.271 1.00 85.88 94 GLN A C 1
ATOM 754 O O . GLN A 1 94 ? -14.494 -7.505 17.419 1.00 85.88 94 GLN A O 1
ATOM 759 N N . VAL A 1 95 ? -14.335 -5.441 18.249 1.00 84.31 95 V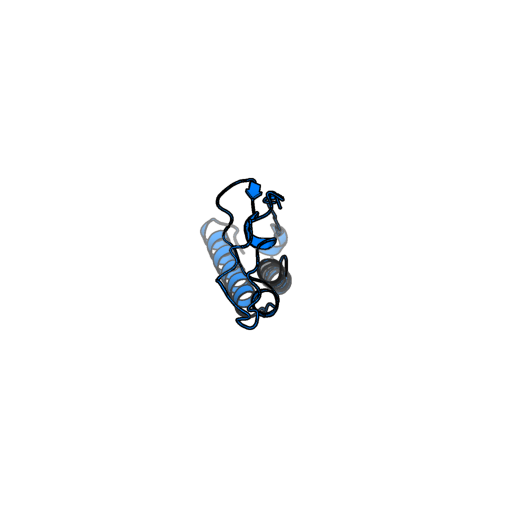AL A N 1
ATOM 760 C CA . VAL A 1 95 ? -13.471 -4.907 17.175 1.00 84.31 95 VAL A CA 1
ATOM 761 C C . VAL A 1 95 ? -12.167 -5.704 17.020 1.00 84.31 95 VAL A C 1
ATOM 763 O O . VAL A 1 95 ? -11.625 -5.804 15.921 1.00 84.31 95 VAL A O 1
ATOM 766 N N . GLY A 1 96 ? -11.690 -6.345 18.092 1.00 83.69 96 GLY A N 1
ATOM 767 C CA . GLY A 1 96 ? -10.509 -7.212 18.055 1.00 83.69 96 GLY A CA 1
ATOM 768 C C . GLY A 1 96 ? -10.611 -8.376 17.059 1.00 83.69 96 GLY A C 1
ATOM 769 O O . GLY A 1 96 ? -9.583 -8.804 16.535 1.00 83.69 96 GLY A O 1
ATOM 770 N N . LEU A 1 97 ? -11.822 -8.840 16.724 1.00 86.06 97 LEU A N 1
ATOM 771 C CA . LEU A 1 97 ? -12.046 -9.898 15.727 1.00 86.06 97 LEU A CA 1
ATOM 772 C C . LEU A 1 97 ? -11.609 -9.476 14.317 1.00 86.06 97 LEU A C 1
ATOM 774 O O . LEU A 1 97 ? -11.160 -10.305 13.527 1.00 86.06 97 LEU A O 1
ATOM 778 N N . TYR A 1 98 ? -11.683 -8.179 14.019 1.00 89.12 98 TYR A N 1
ATOM 779 C CA . TYR A 1 98 ? -11.312 -7.626 12.719 1.00 89.12 98 TYR A CA 1
ATOM 780 C C . TYR A 1 98 ? -9.797 -7.511 12.536 1.00 89.12 98 TYR A C 1
ATOM 782 O O . TYR A 1 98 ? -9.341 -7.311 11.414 1.00 89.12 98 TYR A O 1
ATOM 790 N N . SER A 1 99 ? -9.001 -7.680 13.599 1.00 89.69 99 SER A N 1
ATOM 791 C CA . SER A 1 99 ? -7.537 -7.590 13.524 1.00 89.69 99 SER A CA 1
ATOM 792 C C . SER A 1 99 ? -6.940 -8.562 12.502 1.00 89.69 99 SER A C 1
ATOM 794 O O . SER A 1 99 ? -6.094 -8.164 11.709 1.00 89.69 99 SER A O 1
ATOM 796 N N . HIS A 1 100 ? -7.429 -9.804 12.445 1.00 90.25 100 HIS A N 1
ATOM 797 C CA . HIS A 1 100 ? -6.972 -10.799 11.471 1.00 90.25 100 HIS A CA 1
ATOM 798 C C . HIS A 1 100 ? -7.318 -10.408 10.032 1.00 90.25 100 HIS A C 1
ATOM 800 O O . HIS A 1 100 ? -6.494 -10.563 9.136 1.00 90.25 100 HIS A O 1
ATOM 806 N N . ILE A 1 101 ? -8.514 -9.858 9.817 1.00 92.50 101 ILE A N 1
ATOM 807 C CA . ILE A 1 101 ? -8.978 -9.435 8.490 1.00 92.50 101 ILE A CA 1
ATOM 808 C C . ILE A 1 101 ? -8.170 -8.218 8.020 1.00 92.50 101 ILE A C 1
ATOM 810 O O . ILE A 1 101 ? -7.743 -8.157 6.872 1.00 92.50 101 ILE A O 1
ATOM 814 N N . VAL A 1 102 ? -7.903 -7.267 8.917 1.00 93.69 102 VAL A N 1
ATOM 815 C CA . VAL A 1 102 ? -7.093 -6.078 8.620 1.00 93.69 102 VAL A CA 1
ATOM 816 C C . VAL A 1 102 ? -5.613 -6.425 8.427 1.00 93.69 102 VAL A C 1
ATOM 818 O O . VAL A 1 102 ? -4.957 -5.810 7.589 1.00 93.69 102 VAL A O 1
ATOM 821 N N . SER A 1 103 ? -5.091 -7.433 9.135 1.00 93.50 103 SER A N 1
ATOM 822 C CA . SER A 1 103 ? -3.753 -7.984 8.875 1.00 93.50 103 SER A CA 1
ATOM 823 C C . SER A 1 103 ? -3.674 -8.577 7.471 1.00 93.50 103 SER A C 1
ATOM 825 O O . SER A 1 103 ? -2.797 -8.198 6.702 1.00 93.50 103 SER A O 1
ATOM 827 N N . ALA A 1 104 ? -4.644 -9.421 7.102 1.00 93.12 104 ALA A N 1
ATOM 828 C CA . ALA A 1 104 ? -4.724 -9.998 5.762 1.00 93.12 104 ALA A CA 1
ATOM 829 C C . ALA A 1 104 ? -4.852 -8.915 4.675 1.00 93.12 104 ALA A C 1
ATOM 831 O O . ALA A 1 104 ? -4.241 -9.025 3.620 1.00 93.12 104 ALA A O 1
ATOM 832 N N . LEU A 1 105 ? -5.579 -7.824 4.942 1.00 94.38 105 LEU A N 1
ATOM 833 C CA . LEU A 1 105 ? -5.630 -6.670 4.038 1.00 94.38 105 LEU A CA 1
ATOM 834 C C . LEU A 1 105 ? -4.262 -5.996 3.876 1.00 94.38 105 LEU A C 1
ATOM 836 O O . LEU A 1 105 ? -3.914 -5.598 2.769 1.00 94.38 105 LEU A O 1
ATOM 840 N N . GLY A 1 106 ? -3.501 -5.843 4.962 1.00 93.81 106 GLY A N 1
ATOM 841 C CA . GLY A 1 106 ? -2.139 -5.305 4.915 1.00 93.81 106 GLY A CA 1
ATOM 842 C C . GLY A 1 106 ? -1.189 -6.193 4.116 1.00 93.81 106 GLY A C 1
ATOM 843 O O . GLY A 1 106 ? -0.394 -5.678 3.329 1.00 93.81 106 GLY A O 1
ATOM 844 N N . GLU A 1 107 ? -1.320 -7.511 4.271 1.00 93.81 107 GLU A N 1
ATOM 845 C CA . GLU A 1 107 ? -0.577 -8.506 3.496 1.00 93.81 107 GLU A CA 1
ATOM 846 C C . GLU A 1 107 ? -0.903 -8.406 2.005 1.00 93.81 107 GLU A C 1
ATOM 848 O O . GLU A 1 107 ? 0.000 -8.159 1.208 1.00 93.81 107 GLU A O 1
ATOM 853 N N . GLU A 1 108 ? -2.184 -8.481 1.637 1.00 93.94 108 GLU A N 1
ATOM 854 C CA . GLU A 1 108 ? -2.640 -8.366 0.246 1.00 93.94 108 GLU A CA 1
ATOM 855 C C . GLU A 1 108 ? -2.253 -7.021 -0.382 1.00 93.94 108 GLU A C 1
ATOM 857 O O . GLU A 1 108 ? -1.817 -6.960 -1.530 1.00 93.94 108 GLU A O 1
ATOM 862 N N . ALA A 1 109 ? -2.342 -5.920 0.369 1.00 92.62 109 ALA A N 1
ATOM 863 C CA . ALA A 1 109 ? -1.927 -4.607 -0.119 1.00 92.62 109 ALA A CA 1
ATOM 864 C C . ALA A 1 109 ? -0.420 -4.534 -0.411 1.00 92.62 109 ALA A C 1
ATOM 866 O O . ALA A 1 109 ? -0.002 -3.754 -1.269 1.00 92.62 109 ALA A O 1
ATOM 867 N N . ARG A 1 110 ? 0.405 -5.315 0.300 1.00 91.69 110 ARG A N 1
ATOM 868 C CA . ARG A 1 110 ? 1.855 -5.358 0.087 1.00 91.69 110 ARG A CA 1
ATOM 869 C C . ARG A 1 110 ? 2.250 -6.326 -1.021 1.00 91.69 110 ARG A C 1
ATOM 871 O O . ARG A 1 110 ? 3.163 -5.992 -1.781 1.00 91.69 110 ARG A O 1
ATOM 878 N N . SER A 1 111 ? 1.606 -7.491 -1.074 1.00 91.19 111 SER A N 1
ATOM 879 C CA . SER A 1 111 ? 1.852 -8.559 -2.045 1.00 91.19 111 SER A CA 1
ATOM 880 C C . SER A 1 111 ? 1.145 -8.336 -3.375 1.00 91.19 111 SER A C 1
ATOM 882 O O . SER A 1 111 ? 1.369 -9.084 -4.312 1.00 91.19 111 SER A O 1
ATOM 884 N N . HIS A 1 112 ? 0.281 -7.338 -3.516 1.00 87.62 112 HIS A N 1
ATOM 885 C CA . HIS A 1 112 ? -0.287 -7.013 -4.815 1.00 87.62 112 HIS A CA 1
ATOM 886 C C . HIS A 1 112 ? 0.627 -6.043 -5.587 1.00 87.62 112 HIS A C 1
ATOM 888 O O . HIS A 1 112 ? 1.008 -5.007 -5.033 1.00 87.62 112 HIS A O 1
ATOM 894 N N . PRO A 1 113 ? 0.943 -6.272 -6.879 1.00 81.00 113 PRO A N 1
ATOM 895 C CA . PRO A 1 113 ? 0.583 -7.388 -7.765 1.00 81.00 113 PRO A CA 1
ATOM 896 C C . PRO A 1 113 ? 1.745 -8.388 -7.947 1.00 81.00 113 PRO A C 1
ATOM 898 O O . PRO A 1 113 ? 2.060 -8.738 -9.085 1.00 81.00 113 PRO A O 1
ATOM 901 N N . ASP A 1 114 ? 2.432 -8.723 -6.857 1.00 68.31 114 ASP A N 1
ATOM 902 C CA . ASP A 1 114 ? 3.670 -9.515 -6.816 1.00 68.31 114 ASP A CA 1
ATOM 903 C C . ASP A 1 114 ? 3.618 -10.809 -7.651 1.00 68.31 114 ASP A C 1
ATOM 905 O O . ASP A 1 114 ? 2.554 -11.475 -7.684 1.00 68.31 114 ASP A O 1
#

Sequence (114 aa):
MIINAAALADIYVGLNTVFNAAFQATEVWHPQVAMTVPAKTRIMDYKFMLDFPMVREWLGDRVVRSLAGKSYQITTKDWEATIEVDRNDIRDDQVGLYSHIVSALGEEARSHPD

Organism: NCBI:txid60893

pLDDT: mean 83.91, std 9.67, range [56.75, 95.94]

Secondary structure (DSSP, 8-state):
----HHHHHHHHHHHHHHHHHHHHH---SHHHHS------SSEEE-GGGG---------SSPPPPPPP----EEE-----------HHHHHTT-GGGGHHHHHHHHHHHHHTT-

Radius of gyration: 24.15 Å; chains: 1; bounding box: 60×22×61 Å

InterPro domains:
  IPR018774 Bacteriophage Mu, GpT [PF10124] (9-114)